Protein AF-A0A514LBK1-F1 (afdb_monomer_lite)

Foldseek 3Di:
DDPVVVLVVLVVVLVVLVVVLVVLVVVLVVCCVVPVPDPVNVVSVVVNVVSVVVSVVSVVVND

pLDDT: mean 91.54, std 8.1, range [58.19, 97.5]

Structure (mmCIF, N/CA/C/O backbone):
data_AF-A0A514LBK1-F1
#
_entry.id   AF-A0A514LBK1-F1
#
loop_
_atom_site.group_PDB
_atom_site.id
_atom_site.type_symbol
_atom_site.label_atom_id
_atom_site.label_alt_id
_atom_site.label_comp_id
_atom_site.label_asym_id
_atom_site.label_entity_id
_atom_site.label_seq_id
_atom_site.pdbx_PDB_ins_code
_atom_site.Cartn_x
_atom_site.Cartn_y
_atom_site.Cartn_z
_atom_site.occupancy
_atom_site.B_iso_or_equiv
_atom_site.auth_seq_id
_atom_site.auth_comp_id
_atom_site.auth_asym_id
_atom_site.auth_atom_id
_atom_site.pdbx_PDB_model_num
ATOM 1 N N . MET A 1 1 ? -21.326 13.853 18.037 1.00 58.19 1 MET A N 1
ATOM 2 C CA . MET A 1 1 ? -21.033 12.578 17.341 1.00 58.19 1 MET A CA 1
ATOM 3 C C . MET A 1 1 ? -20.722 11.520 18.388 1.00 58.19 1 MET A C 1
ATOM 5 O O . MET A 1 1 ? -20.024 11.846 19.338 1.00 58.19 1 MET A O 1
ATOM 9 N N . SER A 1 2 ? -21.280 10.312 18.276 1.00 73.19 2 SER A N 1
ATOM 10 C CA . SER A 1 2 ? -20.991 9.204 19.202 1.00 73.19 2 SER A CA 1
ATOM 11 C C . SER A 1 2 ? -19.643 8.552 18.864 1.00 73.19 2 SER A C 1
ATOM 13 O O . SER A 1 2 ? -19.220 8.584 17.708 1.00 73.19 2 SER A O 1
ATOM 15 N N . GLN A 1 3 ? -18.970 7.942 19.847 1.00 70.31 3 GLN A N 1
ATOM 16 C CA . GLN A 1 3 ? -17.693 7.234 19.637 1.00 70.31 3 GLN A CA 1
ATOM 17 C C . GLN A 1 3 ? -17.780 6.186 18.513 1.00 70.31 3 GLN A C 1
ATOM 19 O O . GLN A 1 3 ? -16.922 6.167 17.636 1.00 70.31 3 GLN A O 1
ATOM 24 N N . LYS A 1 4 ? -18.884 5.426 18.448 1.00 74.69 4 LYS A N 1
ATOM 25 C CA . LYS A 1 4 ? -19.153 4.455 17.371 1.00 74.69 4 LYS A CA 1
ATOM 26 C C . LYS A 1 4 ? -19.176 5.070 15.969 1.00 74.69 4 LYS A C 1
ATOM 28 O O . LYS A 1 4 ? -18.722 4.443 15.020 1.00 74.69 4 LYS A O 1
ATOM 33 N N . GLN A 1 5 ? -19.712 6.284 15.817 1.00 7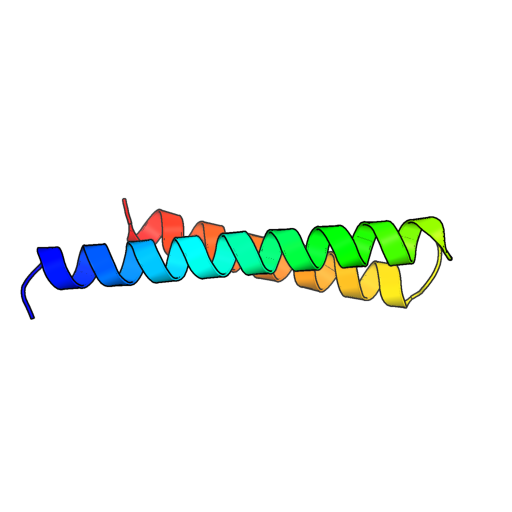5.81 5 GLN A N 1
ATOM 34 C CA . GLN A 1 5 ? -19.755 6.952 14.514 1.00 75.81 5 GLN A CA 1
ATOM 35 C C . GLN A 1 5 ? -18.347 7.370 14.061 1.00 75.81 5 GLN A C 1
ATOM 37 O O . GLN A 1 5 ? -18.038 7.297 12.878 1.00 75.81 5 GLN A O 1
ATOM 42 N N . SER A 1 6 ? -17.498 7.778 15.011 1.00 81.25 6 SER A N 1
ATOM 43 C CA . SER A 1 6 ? -16.104 8.164 14.760 1.00 81.25 6 SER A CA 1
ATOM 44 C C . SER A 1 6 ? -15.253 6.968 14.320 1.00 81.25 6 SER A C 1
ATOM 46 O O . SER A 1 6 ? -14.531 7.055 13.331 1.00 81.25 6 SER A O 1
ATOM 48 N N . GLU A 1 7 ? -15.393 5.825 14.997 1.00 85.56 7 GLU A N 1
ATOM 49 C CA . GLU A 1 7 ? -14.703 4.581 14.626 1.00 85.56 7 GLU A CA 1
ATOM 50 C C . GLU A 1 7 ? -15.112 4.085 13.236 1.00 85.56 7 GLU A C 1
ATOM 52 O O . GLU A 1 7 ? -14.252 3.753 12.426 1.00 85.56 7 GLU A O 1
ATOM 57 N N . LEU A 1 8 ? -16.411 4.100 12.917 1.00 89.31 8 LEU A N 1
ATOM 58 C CA . LEU A 1 8 ? -16.900 3.696 11.595 1.00 89.31 8 LEU A CA 1
ATOM 59 C C . LEU A 1 8 ? -16.346 4.573 10.465 1.00 89.31 8 LEU A C 1
ATOM 61 O O . LEU A 1 8 ? -16.034 4.054 9.395 1.00 89.31 8 LEU A O 1
ATOM 65 N N . THR A 1 9 ? -16.214 5.884 10.682 1.00 89.06 9 THR A N 1
ATOM 66 C CA . THR A 1 9 ? -15.603 6.786 9.694 1.00 89.06 9 THR A CA 1
ATOM 67 C C . THR A 1 9 ? -14.132 6.444 9.476 1.00 89.06 9 THR A C 1
ATOM 69 O O . THR A 1 9 ? -13.716 6.287 8.333 1.00 89.06 9 THR A O 1
ATOM 72 N N . LYS A 1 10 ? -13.370 6.231 10.555 1.00 88.94 10 LYS A N 1
ATOM 73 C CA . LYS A 1 10 ? -11.953 5.852 10.462 1.00 88.94 10 LYS A CA 1
ATOM 74 C C . LYS A 1 10 ? -11.744 4.506 9.761 1.00 88.94 10 LYS A C 1
ATOM 76 O O . LYS A 1 10 ? -10.790 4.352 9.005 1.00 88.94 10 LYS A O 1
ATOM 81 N N . ILE A 1 11 ? -12.636 3.536 9.983 1.00 92.69 11 ILE A N 1
ATOM 82 C CA . ILE A 1 11 ? -12.591 2.236 9.292 1.00 92.69 11 ILE A CA 1
ATOM 83 C C . ILE A 1 11 ? -12.800 2.430 7.788 1.00 92.69 11 ILE A C 1
ATOM 85 O O . ILE A 1 11 ? -12.029 1.898 6.996 1.00 92.69 11 ILE A O 1
ATOM 89 N N . LYS A 1 12 ? -13.786 3.239 7.385 1.00 93.69 12 LYS A N 1
ATOM 90 C CA . LYS A 1 12 ? -14.018 3.539 5.964 1.00 93.69 12 LYS A CA 1
ATOM 91 C C . LYS A 1 12 ? -12.838 4.259 5.321 1.00 93.69 12 LYS A C 1
ATOM 93 O O . LYS A 1 12 ? -12.458 3.928 4.205 1.00 93.69 12 LYS A O 1
ATOM 98 N N . GLU A 1 13 ? -12.248 5.229 6.015 1.00 92.81 13 GLU A N 1
ATOM 99 C CA . GLU A 1 13 ? -11.043 5.919 5.541 1.00 92.81 13 GLU A CA 1
ATOM 100 C C . GLU A 1 13 ? -9.881 4.938 5.347 1.00 92.81 13 GLU A C 1
ATOM 102 O O . GLU A 1 13 ? -9.192 4.984 4.331 1.00 92.81 13 GLU A O 1
ATOM 107 N N . TYR A 1 14 ? -9.701 4.001 6.279 1.00 94.00 14 TYR A N 1
ATOM 108 C CA . TYR A 1 14 ? -8.705 2.943 6.152 1.00 94.00 14 TYR A CA 1
ATOM 109 C C . TYR A 1 14 ? -8.957 2.034 4.939 1.00 94.00 14 TYR A C 1
ATOM 111 O O . TYR A 1 14 ? -8.020 1.736 4.199 1.00 94.00 14 TYR A O 1
ATOM 119 N N . GLU A 1 15 ? -10.203 1.615 4.711 1.00 95.06 15 GLU A N 1
ATOM 120 C CA . GLU A 1 15 ? -10.582 0.795 3.551 1.00 95.06 15 GLU A CA 1
ATOM 121 C C . GLU A 1 15 ? -10.303 1.520 2.227 1.00 95.06 15 GLU A C 1
ATOM 123 O O . GLU A 1 15 ? -9.698 0.938 1.326 1.00 95.06 15 GLU A O 1
ATOM 128 N N . ILE A 1 16 ? -10.650 2.808 2.136 1.00 96.06 16 ILE A N 1
ATOM 129 C CA . ILE A 1 16 ? -10.371 3.640 0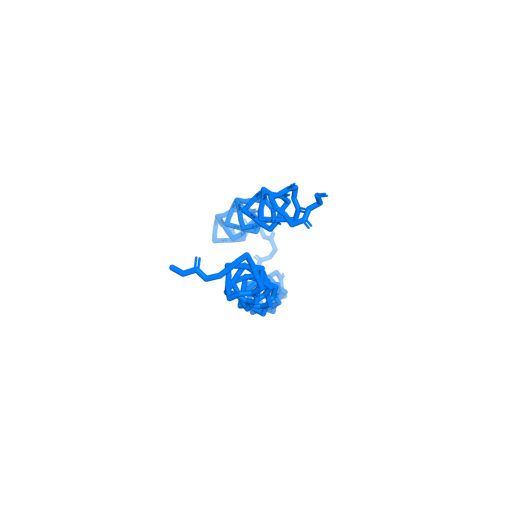.955 1.00 96.06 16 ILE A CA 1
ATOM 130 C C . ILE A 1 16 ? -8.864 3.707 0.687 1.00 96.06 16 ILE A C 1
ATOM 132 O O . ILE A 1 16 ? -8.424 3.467 -0.437 1.00 96.06 16 ILE A O 1
ATOM 136 N N . LEU A 1 17 ? -8.054 3.976 1.716 1.00 95.75 17 LEU A N 1
ATOM 137 C CA . LEU A 1 17 ? -6.598 4.052 1.567 1.00 95.75 17 LEU A CA 1
ATOM 138 C C . LEU A 1 17 ? -5.990 2.717 1.112 1.00 95.75 17 LEU A C 1
ATOM 1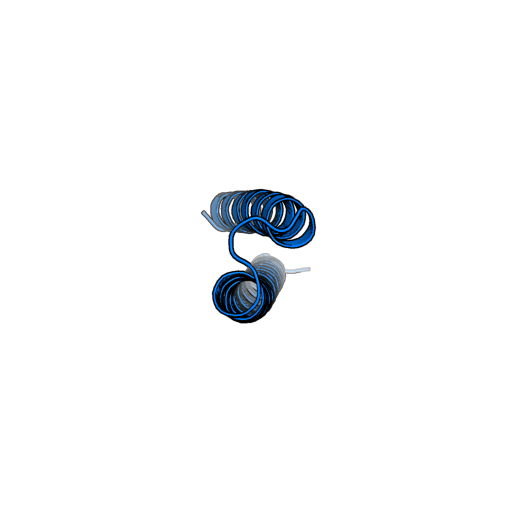40 O O . LEU A 1 17 ? -5.043 2.710 0.322 1.00 95.75 17 LEU A O 1
ATOM 144 N N . GLN A 1 18 ? -6.528 1.590 1.584 1.00 95.38 18 GLN A N 1
ATOM 145 C CA . GLN A 1 18 ? -6.109 0.255 1.150 1.00 95.38 18 GLN A CA 1
ATOM 146 C C . GLN A 1 18 ? -6.421 0.007 -0.328 1.00 95.38 18 GLN A C 1
ATOM 148 O O . GLN A 1 18 ? -5.586 -0.547 -1.046 1.00 95.38 18 GLN A O 1
ATOM 153 N N . ASP A 1 19 ? -7.593 0.422 -0.800 1.00 97.31 19 ASP A N 1
ATOM 154 C CA . ASP A 1 19 ? -7.967 0.265 -2.205 1.00 97.31 19 ASP A CA 1
ATOM 155 C C . ASP A 1 19 ? -7.142 1.178 -3.120 1.00 97.31 19 ASP A C 1
ATOM 157 O O . ASP A 1 19 ? -6.618 0.713 -4.135 1.00 97.31 19 ASP A O 1
ATOM 161 N N . GLU A 1 20 ? -6.899 2.430 -2.726 1.00 96.56 20 GLU A N 1
ATOM 162 C CA . GLU A 1 20 ? -5.970 3.322 -3.433 1.00 96.56 20 GLU A CA 1
ATOM 163 C C . GLU A 1 20 ? -4.562 2.720 -3.534 1.00 96.56 20 GLU A C 1
ATOM 165 O O . GLU A 1 20 ? -3.930 2.764 -4.592 1.00 96.56 20 GLU A O 1
ATOM 170 N N . TYR A 1 21 ? -4.068 2.107 -2.456 1.00 97.00 21 TYR A N 1
ATOM 171 C CA . TYR A 1 21 ? -2.764 1.448 -2.459 1.00 97.00 21 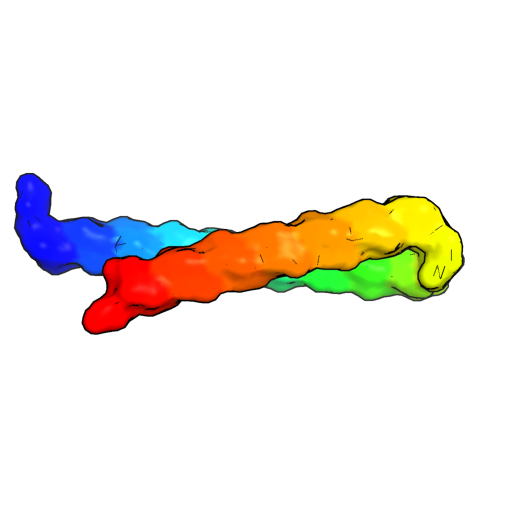TYR A CA 1
ATOM 172 C C . TYR A 1 21 ? -2.709 0.261 -3.430 1.00 97.00 21 TYR A C 1
ATOM 174 O O . TYR A 1 21 ? -1.717 0.101 -4.145 1.00 97.00 21 TYR A O 1
ATOM 182 N N . LYS A 1 22 ? -3.780 -0.540 -3.526 1.00 97.00 22 LYS A N 1
ATOM 183 C CA . LYS A 1 22 ? -3.877 -1.618 -4.528 1.00 97.00 22 LYS A CA 1
ATOM 184 C C . LYS A 1 22 ? -3.836 -1.067 -5.952 1.00 97.00 22 LYS A C 1
ATOM 186 O O . LYS A 1 22 ? -3.144 -1.635 -6.794 1.00 97.00 22 LYS A O 1
ATOM 191 N N . HIS A 1 23 ? -4.526 0.040 -6.223 1.00 97.06 23 HIS A N 1
ATOM 192 C CA . HIS A 1 23 ? -4.472 0.688 -7.535 1.00 97.06 23 HIS A CA 1
ATOM 193 C C . HIS A 1 23 ? -3.055 1.160 -7.882 1.00 97.06 23 HIS A C 1
ATOM 195 O O . HIS A 1 23 ? -2.563 0.867 -8.972 1.00 97.06 23 HIS A O 1
ATOM 201 N N . LEU A 1 24 ? -2.352 1.791 -6.937 1.00 96.75 24 LEU A N 1
ATOM 202 C CA . LEU A 1 24 ? -0.959 2.208 -7.132 1.00 96.75 24 LEU A CA 1
ATOM 203 C C . LEU A 1 24 ? -0.012 1.023 -7.382 1.00 96.75 24 LEU A C 1
ATOM 205 O O . LEU A 1 24 ? 0.935 1.155 -8.158 1.00 96.75 24 LEU A O 1
ATOM 209 N N . LEU A 1 25 ? -0.258 -0.134 -6.758 1.00 97.12 25 LEU A N 1
ATOM 210 C CA . LEU A 1 25 ? 0.516 -1.354 -7.009 1.00 97.12 25 LEU A CA 1
ATOM 211 C C . LEU A 1 25 ? 0.309 -1.884 -8.430 1.00 97.12 25 LEU A C 1
ATOM 213 O O . LEU A 1 25 ? 1.275 -2.283 -9.076 1.00 97.12 25 LEU A O 1
ATOM 217 N N . LEU A 1 26 ? -0.926 -1.859 -8.934 1.00 97.12 26 LEU A N 1
ATOM 218 C CA . LEU A 1 26 ? -1.215 -2.259 -10.313 1.00 97.12 26 LEU A CA 1
ATOM 219 C C . LEU A 1 26 ? -0.511 -1.337 -11.315 1.00 97.12 26 LEU A C 1
ATOM 221 O O . LEU A 1 26 ? 0.109 -1.811 -12.264 1.00 97.12 26 LEU A O 1
ATOM 225 N N . GLU A 1 27 ? -0.544 -0.025 -11.081 1.00 96.06 27 GLU A N 1
ATOM 226 C CA . GLU A 1 27 ? 0.193 0.937 -11.906 1.00 96.06 27 GLU A CA 1
ATOM 227 C C . GLU A 1 27 ? 1.706 0.711 -11.844 1.00 96.06 27 GLU A C 1
ATOM 229 O O . GLU A 1 27 ? 2.381 0.771 -12.870 1.00 96.06 27 GLU A O 1
ATOM 234 N N . TYR A 1 28 ? 2.244 0.424 -10.657 1.00 96.44 28 TYR A N 1
ATOM 235 C CA . TYR A 1 28 ? 3.654 0.094 -10.480 1.00 96.44 28 TYR A CA 1
ATOM 236 C C . TYR A 1 28 ? 4.063 -1.134 -11.296 1.00 96.44 28 TYR A C 1
ATOM 238 O O . TYR A 1 28 ? 5.061 -1.068 -12.013 1.00 96.44 28 TYR A O 1
ATOM 246 N N . GLU A 1 29 ? 3.300 -2.228 -11.230 1.00 96.31 29 GLU A N 1
ATOM 247 C CA . GLU A 1 29 ? 3.607 -3.442 -11.995 1.00 96.31 29 GLU A CA 1
ATOM 248 C C . GLU A 1 29 ? 3.510 -3.195 -13.506 1.00 96.31 29 GLU A C 1
ATOM 250 O O . GLU A 1 29 ? 4.377 -3.653 -14.249 1.00 96.31 29 GLU A O 1
ATOM 255 N N . ASN A 1 30 ? 2.545 -2.387 -13.962 1.00 96.12 30 ASN A N 1
ATOM 256 C CA . ASN A 1 30 ? 2.443 -1.995 -15.371 1.00 96.12 30 ASN A CA 1
ATOM 257 C C . ASN A 1 30 ? 3.668 -1.187 -15.836 1.00 96.12 30 ASN A C 1
ATOM 259 O O . ASN A 1 30 ? 4.259 -1.503 -16.867 1.00 96.12 30 ASN A O 1
ATOM 263 N N . ILE A 1 31 ? 4.093 -0.180 -15.064 1.00 94.00 31 ILE A N 1
ATOM 264 C CA . ILE A 1 31 ? 5.283 0.629 -15.384 1.00 94.00 31 ILE A CA 1
ATOM 265 C C . ILE A 1 31 ? 6.549 -0.235 -15.349 1.00 94.00 31 ILE A C 1
ATOM 267 O O . ILE A 1 31 ? 7.437 -0.075 -16.183 1.00 94.00 31 ILE A O 1
ATOM 271 N N . LYS A 1 32 ? 6.652 -1.151 -14.381 1.00 94.62 32 LYS A N 1
ATOM 272 C CA . LYS A 1 32 ? 7.796 -2.055 -14.228 1.00 94.62 32 LYS A CA 1
ATOM 273 C C . LYS A 1 32 ? 7.908 -3.030 -15.397 1.00 94.62 32 LYS A C 1
ATOM 275 O O . LYS A 1 32 ? 9.026 -3.312 -15.823 1.00 94.62 32 LYS A O 1
ATOM 280 N N . ALA A 1 33 ? 6.776 -3.543 -15.877 1.00 95.25 33 ALA A N 1
ATOM 281 C CA . ALA A 1 33 ? 6.715 -4.447 -17.019 1.00 95.25 33 ALA A CA 1
ATOM 282 C C . ALA A 1 33 ? 7.105 -3.747 -18.331 1.00 95.25 33 ALA A C 1
ATOM 284 O O . ALA A 1 33 ? 7.785 -4.356 -19.151 1.00 95.25 33 ALA A O 1
ATOM 285 N N . ASP A 1 34 ? 6.713 -2.481 -18.503 1.00 95.38 34 ASP A N 1
ATOM 286 C CA . ASP A 1 34 ? 7.066 -1.672 -19.674 1.00 95.38 34 ASP A CA 1
ATOM 287 C C . ASP A 1 34 ? 8.532 -1.202 -19.640 1.00 95.38 34 ASP A C 1
ATOM 289 O O . ASP A 1 34 ? 9.311 -1.473 -20.555 1.00 95.38 34 ASP A O 1
ATOM 293 N N . ASN A 1 35 ? 8.948 -0.536 -18.555 1.00 91.62 35 ASN A N 1
ATOM 294 C CA . ASN A 1 35 ? 10.312 -0.042 -18.383 1.00 91.62 35 ASN A CA 1
ATOM 295 C C . ASN A 1 35 ? 10.755 -0.034 -16.902 1.00 91.62 35 ASN A C 1
ATOM 297 O O . ASN A 1 35 ? 10.519 0.946 -16.174 1.00 91.62 35 ASN A O 1
ATOM 301 N N . PRO A 1 36 ? 11.503 -1.063 -16.459 1.00 88.69 36 PRO A N 1
ATOM 302 C CA . PRO A 1 36 ? 11.899 -1.233 -15.061 1.00 88.69 36 PRO A CA 1
ATOM 303 C C . PRO A 1 36 ? 12.925 -0.203 -14.563 1.00 88.69 36 PRO A C 1
ATOM 305 O O . PRO A 1 36 ? 13.170 -0.104 -13.361 1.00 88.69 36 PRO A O 1
ATOM 308 N N . HIS A 1 37 ? 13.534 0.582 -15.455 1.00 90.62 37 HIS A N 1
ATOM 309 C CA . HIS A 1 37 ? 14.506 1.621 -15.096 1.00 90.62 37 HIS A CA 1
ATOM 310 C C . HIS A 1 37 ? 13.956 3.039 -15.270 1.00 90.62 37 HIS A C 1
ATOM 312 O O . HIS A 1 37 ? 14.695 4.014 -15.099 1.00 90.62 37 HIS A O 1
ATOM 318 N N . SER A 1 38 ? 12.665 3.171 -15.583 1.00 92.75 38 SER A N 1
ATOM 319 C CA . SER A 1 38 ? 12.037 4.470 -15.782 1.00 92.75 38 SER A CA 1
ATOM 320 C C . SER A 1 38 ? 12.080 5.324 -14.510 1.00 92.75 38 SER A C 1
ATOM 322 O O . SER A 1 38 ? 11.919 4.861 -13.376 1.00 92.75 38 SER A O 1
ATOM 324 N N . GLN A 1 39 ? 12.255 6.632 -14.699 1.00 93.81 39 GLN A N 1
ATOM 325 C CA . GLN A 1 39 ? 12.118 7.597 -13.608 1.00 93.81 39 GLN A CA 1
ATOM 326 C C . GLN A 1 39 ? 10.690 7.588 -13.033 1.00 93.81 39 GLN A C 1
ATOM 328 O O . GLN A 1 39 ? 10.500 7.827 -11.841 1.00 93.81 39 GLN A O 1
ATOM 333 N N . GLN A 1 40 ? 9.698 7.259 -13.866 1.00 93.69 40 GLN A N 1
ATOM 334 C CA . GLN A 1 40 ? 8.310 7.067 -13.454 1.00 93.69 40 GLN A CA 1
ATOM 335 C C . GLN A 1 40 ? 8.177 5.950 -12.417 1.00 93.69 40 GLN A C 1
ATOM 337 O O . GLN A 1 40 ? 7.511 6.160 -11.407 1.00 93.69 40 GLN A O 1
ATOM 342 N N . LEU A 1 41 ? 8.879 4.823 -12.586 1.00 93.06 41 LEU A N 1
ATOM 343 C CA . LEU A 1 41 ? 8.872 3.746 -11.598 1.00 93.06 41 LEU A CA 1
ATOM 344 C C . LEU A 1 41 ? 9.410 4.217 -10.242 1.00 93.06 41 LEU A C 1
ATOM 346 O O . LEU A 1 41 ? 8.808 3.951 -9.204 1.00 93.06 41 LEU A O 1
ATOM 350 N N . LYS A 1 42 ? 10.507 4.987 -10.239 1.00 94.31 42 LYS A N 1
ATOM 351 C CA . LYS A 1 42 ? 11.065 5.568 -9.004 1.00 94.31 42 LYS A CA 1
ATOM 352 C C . LYS A 1 42 ? 10.084 6.517 -8.316 1.00 94.31 42 LYS A C 1
ATOM 354 O O . LYS A 1 42 ? 10.002 6.517 -7.090 1.00 94.31 42 LYS A O 1
ATOM 359 N N . ASN A 1 43 ? 9.353 7.323 -9.084 1.00 95.44 43 ASN A N 1
ATOM 360 C CA . ASN A 1 43 ? 8.317 8.196 -8.537 1.00 95.44 43 ASN A CA 1
ATOM 361 C C . ASN A 1 43 ? 7.150 7.376 -7.969 1.00 95.44 43 ASN A C 1
ATOM 363 O O . ASN A 1 43 ? 6.729 7.631 -6.844 1.00 95.44 43 ASN A O 1
ATOM 367 N N . LYS A 1 44 ? 6.714 6.328 -8.676 1.00 96.06 44 LYS A N 1
ATOM 368 C CA . LYS A 1 44 ? 5.644 5.435 -8.218 1.00 96.06 44 LYS A CA 1
ATOM 369 C C . LYS A 1 44 ? 6.009 4.701 -6.922 1.00 96.06 44 LYS A C 1
ATOM 371 O O . LYS A 1 44 ? 5.181 4.600 -6.025 1.00 96.06 44 LYS A O 1
ATOM 376 N N . ILE A 1 45 ? 7.267 4.281 -6.757 1.00 95.75 45 ILE A N 1
ATOM 377 C CA . ILE A 1 45 ? 7.762 3.713 -5.488 1.00 95.75 45 ILE A CA 1
ATOM 378 C C . ILE A 1 45 ? 7.626 4.722 -4.337 1.00 95.75 45 ILE A C 1
ATOM 380 O O . ILE A 1 45 ? 7.221 4.349 -3.238 1.00 95.7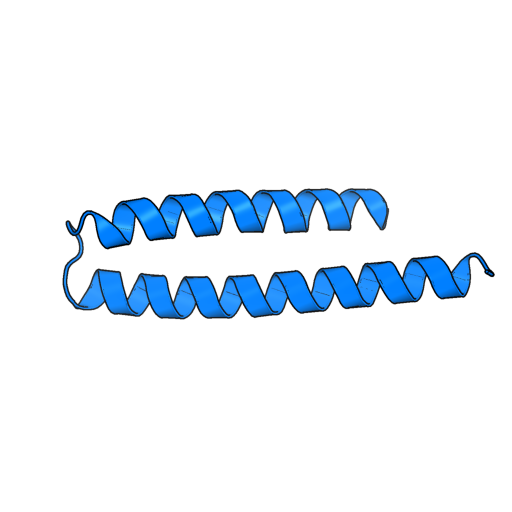5 45 ILE A O 1
ATOM 384 N N . LYS A 1 46 ? 7.941 6.004 -4.566 1.00 96.56 46 LYS A N 1
ATOM 385 C CA . LYS A 1 46 ? 7.787 7.043 -3.532 1.00 96.56 46 LYS A CA 1
ATOM 386 C C . LYS A 1 46 ? 6.321 7.251 -3.151 1.00 96.56 46 LYS A C 1
ATOM 388 O O . LYS A 1 46 ? 6.035 7.378 -1.963 1.00 96.56 46 LYS A O 1
ATOM 393 N N . GLU A 1 47 ? 5.415 7.253 -4.128 1.00 96.38 47 GLU A N 1
ATOM 394 C CA . GLU A 1 47 ? 3.966 7.332 -3.890 1.00 96.38 47 GLU A CA 1
ATOM 395 C C . GLU A 1 47 ? 3.466 6.146 -3.058 1.00 96.38 47 GLU A C 1
ATOM 397 O O . GLU A 1 47 ? 2.779 6.351 -2.059 1.00 96.38 47 GLU A O 1
ATOM 402 N N . LEU A 1 48 ? 3.880 4.920 -3.401 1.00 97.50 48 LEU A N 1
ATOM 403 C CA . LEU A 1 48 ? 3.557 3.715 -2.631 1.00 97.50 48 LEU A CA 1
ATOM 404 C C . LEU A 1 48 ? 4.046 3.821 -1.181 1.00 97.50 48 LEU A C 1
ATOM 406 O O . LEU A 1 48 ? 3.268 3.608 -0.254 1.00 97.50 48 LEU A O 1
ATOM 410 N N . ILE A 1 49 ? 5.303 4.216 -0.959 1.00 97.50 49 ILE A N 1
ATOM 411 C CA . ILE A 1 49 ? 5.853 4.385 0.397 1.00 97.50 49 ILE A CA 1
ATOM 412 C C . ILE A 1 49 ? 5.055 5.429 1.188 1.00 97.50 49 ILE A C 1
ATOM 414 O O . ILE A 1 49 ? 4.780 5.231 2.373 1.00 97.50 49 ILE A O 1
ATOM 418 N N . GLN A 1 50 ? 4.686 6.544 0.556 1.00 96.88 50 GLN A N 1
ATOM 419 C CA . GLN A 1 50 ? 3.911 7.592 1.213 1.00 96.88 50 GLN A CA 1
ATOM 420 C C . GLN A 1 50 ? 2.508 7.099 1.588 1.00 96.88 50 GLN A C 1
ATOM 422 O O . GLN A 1 50 ? 2.095 7.255 2.737 1.00 96.88 50 GLN A O 1
ATOM 427 N N . LYS A 1 51 ? 1.815 6.425 0.666 1.00 96.94 51 LYS A N 1
ATOM 428 C CA . LYS A 1 51 ? 0.487 5.856 0.921 1.00 96.94 51 LYS A CA 1
ATOM 429 C C . LYS A 1 51 ? 0.532 4.773 2.005 1.00 96.94 51 LYS A C 1
ATOM 431 O O . LYS A 1 51 ? -0.333 4.731 2.874 1.00 96.94 51 LYS A O 1
ATOM 436 N N . GLN A 1 52 ? 1.583 3.953 2.041 1.00 96.06 52 GLN A N 1
ATOM 437 C CA . GLN A 1 52 ? 1.775 2.960 3.101 1.00 96.06 52 GLN A CA 1
ATOM 438 C C . GLN A 1 52 ? 1.930 3.609 4.487 1.00 96.06 52 GLN A C 1
ATOM 440 O O . GLN A 1 52 ? 1.400 3.088 5.470 1.00 96.06 52 GLN A O 1
ATOM 445 N N . LYS A 1 53 ? 2.609 4.762 4.582 1.00 96.38 53 LYS A N 1
ATOM 446 C CA . LYS A 1 53 ? 2.701 5.533 5.835 1.00 96.38 53 LYS A CA 1
ATOM 447 C C . LYS A 1 53 ? 1.348 6.093 6.271 1.00 96.38 53 LYS A C 1
ATOM 449 O O . LYS A 1 53 ? 1.054 6.075 7.463 1.00 96.38 53 LYS A O 1
ATOM 454 N N . GLU A 1 54 ? 0.528 6.565 5.332 1.00 95.31 54 GLU A N 1
ATOM 455 C CA . GLU A 1 54 ? -0.841 7.024 5.617 1.00 95.31 54 GLU A CA 1
ATOM 456 C C . GLU A 1 54 ? -1.691 5.888 6.193 1.00 95.31 54 GLU A C 1
ATOM 458 O O . GLU A 1 54 ? -2.260 6.041 7.270 1.00 95.31 54 GLU A O 1
ATOM 463 N N . ILE A 1 55 ? -1.672 4.713 5.555 1.00 94.88 55 ILE A N 1
ATOM 464 C CA . ILE A 1 55 ? -2.369 3.512 6.043 1.00 94.88 55 ILE A CA 1
ATOM 465 C C . ILE A 1 55 ? -1.916 3.145 7.459 1.00 94.88 55 ILE A C 1
ATOM 467 O O . ILE A 1 55 ? -2.746 2.860 8.323 1.00 94.88 55 ILE A O 1
ATOM 471 N N . GLN A 1 56 ? -0.604 3.144 7.718 1.00 94.25 56 GLN A N 1
ATOM 472 C CA . GLN A 1 56 ? -0.068 2.841 9.048 1.00 94.25 56 GLN A CA 1
ATOM 473 C C . GLN A 1 56 ? -0.529 3.854 10.095 1.00 94.25 56 GLN A C 1
ATOM 475 O O . GLN A 1 56 ? -0.874 3.459 11.207 1.00 94.25 56 GLN A O 1
ATOM 480 N N . LYS A 1 57 ? -0.569 5.143 9.746 1.00 93.56 57 LYS A N 1
ATOM 481 C CA . LYS A 1 57 ? -1.067 6.192 10.635 1.00 93.56 57 LYS A CA 1
ATOM 482 C C . LYS A 1 57 ? -2.544 5.973 10.971 1.00 93.56 57 LYS A C 1
ATOM 484 O O . LYS A 1 57 ? -2.879 5.925 12.150 1.00 93.56 57 LYS A O 1
ATOM 489 N N . THR A 1 58 ? -3.400 5.755 9.972 1.00 90.88 58 THR A N 1
ATOM 490 C CA . THR A 1 58 ? -4.833 5.494 10.195 1.00 90.88 58 THR A CA 1
ATOM 491 C C . THR A 1 58 ? -5.052 4.222 11.017 1.00 90.88 58 THR A C 1
ATOM 493 O O . THR A 1 58 ? -5.899 4.196 11.905 1.00 90.88 58 THR A O 1
ATOM 496 N N . LEU A 1 59 ? -4.244 3.180 10.798 1.00 89.94 59 LEU A N 1
ATOM 497 C CA . LEU A 1 59 ? -4.303 1.949 11.588 1.00 89.94 59 LEU A CA 1
ATOM 498 C C . LEU A 1 59 ? -3.934 2.173 13.063 1.00 89.94 59 LEU A C 1
ATOM 500 O O . LEU A 1 59 ? -4.525 1.549 13.939 1.00 89.94 59 LEU A O 1
ATOM 504 N N . LEU A 1 60 ? -2.962 3.044 13.351 1.00 90.50 60 LEU A N 1
ATOM 505 C CA . LEU A 1 60 ? -2.612 3.416 14.725 1.00 90.50 60 LEU A CA 1
ATOM 506 C C . LEU A 1 60 ? -3.723 4.225 15.400 1.00 90.50 60 LEU A C 1
ATOM 508 O O . LEU A 1 60 ? -3.925 4.075 16.596 1.00 90.50 60 LEU A O 1
ATOM 512 N N . GLU A 1 61 ? -4.457 5.043 14.646 1.00 86.75 61 GLU A N 1
ATOM 513 C CA . GLU A 1 61 ? -5.592 5.829 15.151 1.00 86.75 61 GLU A CA 1
ATOM 514 C C . GLU A 1 61 ? -6.878 5.005 15.357 1.00 86.75 61 GLU A C 1
ATOM 516 O O . GLU A 1 61 ? -7.845 5.519 15.936 1.00 86.75 61 GLU A O 1
ATOM 521 N N . LEU A 1 62 ? -6.899 3.766 14.852 1.00 82.69 62 LEU A N 1
ATOM 522 C CA . LEU A 1 62 ? -7.960 2.768 15.027 1.00 82.69 62 LEU A CA 1
ATOM 523 C C . LEU A 1 62 ? -7.715 1.812 16.209 1.00 82.69 62 LEU A C 1
ATOM 525 O O . LEU A 1 62 ? -8.651 1.118 16.604 1.00 82.69 62 LEU A O 1
ATOM 529 N N . LYS A 1 63 ? -6.483 1.739 16.729 1.00 66.19 63 LYS A N 1
ATOM 530 C CA . LYS A 1 63 ? -6.121 0.941 17.914 1.00 66.19 63 LYS A CA 1
ATOM 531 C C . LYS A 1 63 ? -6.414 1.690 19.208 1.00 66.19 63 LYS A C 1
ATOM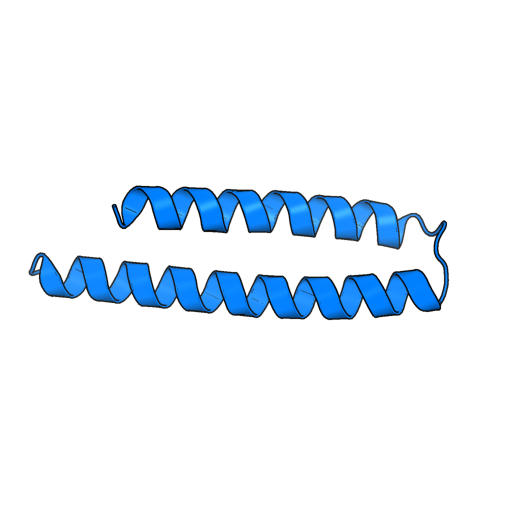 533 O O . LYS A 1 63 ? -6.736 0.988 20.189 1.00 66.19 63 LYS A O 1
#

Secondary structure (DSSP, 8-state):
--HHHHHHHHHHHHHHHHHHHHHHHHHHHHHHHH-TT-HHHHHHHHHHHHHHHHHHHHHHHT-

Sequence (63 aa):
MSQKQSELTKIKEYEILQDEYKHLLLEYENIKADNPHSQQLKNKIKELIQKQKEIQKTLLELK

Radius of gyration: 15.03 Å; chains: 1; bounding box: 36×17×39 Å